Protein AF-K1U5M7-F1 (afdb_monomer)

InterPro domains:
  IPR011435 Na(+), Li(+), K(+)/H(+) antiporter subunit A/B [PF07556] (19-81)

Organism: NCBI:txid408170

Structure (mmCIF, N/CA/C/O backbone):
data_AF-K1U5M7-F1
#
_entry.id   AF-K1U5M7-F1
#
loop_
_atom_site.group_PDB
_atom_site.id
_atom_site.type_symbol
_atom_site.label_atom_id
_atom_site.label_alt_id
_atom_site.label_comp_id
_atom_site.label_asym_id
_atom_site.label_entity_id
_atom_site.label_seq_id
_atom_site.pdbx_PDB_ins_code
_atom_site.Cartn_x
_atom_site.Cartn_y
_atom_site.Cartn_z
_atom_site.occupancy
_atom_site.B_iso_or_equiv
_atom_site.auth_seq_id
_atom_site.auth_comp_id
_atom_site.auth_asym_id
_atom_site.auth_atom_id
_atom_site.pdbx_PDB_model_num
ATOM 1 N N . MET A 1 1 ? 2.356 -12.799 13.789 1.00 59.03 1 MET A N 1
ATOM 2 C CA . MET A 1 1 ? 2.001 -11.488 13.195 1.00 59.03 1 MET A CA 1
ATOM 3 C C . MET A 1 1 ? 0.600 -11.148 13.684 1.00 59.03 1 MET A C 1
ATOM 5 O O . MET A 1 1 ? -0.193 -12.073 13.764 1.00 59.03 1 MET A O 1
ATOM 9 N N . ASN A 1 2 ? 0.302 -9.908 14.085 1.00 81.81 2 ASN A N 1
ATOM 10 C CA . ASN A 1 2 ? -1.043 -9.549 14.564 1.00 81.81 2 ASN A CA 1
ATOM 11 C C . ASN A 1 2 ? -2.071 -9.763 13.432 1.00 81.81 2 ASN A C 1
ATOM 13 O O . ASN A 1 2 ? -1.849 -9.253 12.334 1.00 81.81 2 ASN A O 1
ATOM 17 N N . GLU A 1 3 ? -3.163 -10.498 13.668 1.00 83.88 3 GLU A N 1
ATOM 18 C CA . GLU A 1 3 ? -4.124 -10.878 12.609 1.00 83.88 3 GLU A CA 1
ATOM 19 C C . GLU A 1 3 ? -4.723 -9.648 11.902 1.00 83.88 3 GLU A C 1
ATOM 21 O O . GLU A 1 3 ? -4.748 -9.592 10.675 1.00 83.88 3 GLU A O 1
ATOM 26 N N . LYS A 1 4 ? -5.051 -8.592 12.662 1.00 82.81 4 LYS A N 1
ATOM 27 C CA . LYS A 1 4 ? -5.523 -7.308 12.109 1.00 82.81 4 LYS A CA 1
ATOM 28 C C . LYS A 1 4 ? -4.510 -6.639 11.180 1.00 82.81 4 LYS A C 1
ATOM 30 O O . LYS A 1 4 ? -4.873 -6.072 10.158 1.00 82.81 4 LYS A O 1
ATOM 35 N N . LEU A 1 5 ? -3.221 -6.704 11.516 1.00 82.94 5 LEU A N 1
ATOM 36 C CA . LEU A 1 5 ? -2.176 -6.116 10.674 1.00 82.94 5 LEU A CA 1
ATOM 37 C C . LEU A 1 5 ? -2.059 -6.881 9.349 1.00 82.94 5 LEU A C 1
ATOM 39 O O . LEU A 1 5 ? -1.912 -6.271 8.295 1.00 82.94 5 LEU A O 1
ATOM 43 N N . LYS A 1 6 ? -2.157 -8.213 9.391 1.00 85.88 6 LYS A N 1
ATOM 44 C CA . LYS A 1 6 ? -2.134 -9.058 8.191 1.00 85.88 6 LYS A CA 1
ATOM 45 C C . LYS A 1 6 ? -3.316 -8.758 7.266 1.00 85.88 6 LYS A C 1
ATOM 47 O O . LYS A 1 6 ? -3.135 -8.697 6.052 1.00 85.88 6 LYS A O 1
ATOM 52 N N . GLU A 1 7 ? -4.496 -8.546 7.838 1.00 90.50 7 GLU A N 1
ATOM 53 C CA . GLU A 1 7 ? -5.698 -8.149 7.106 1.00 90.50 7 GLU A CA 1
ATOM 54 C C . GLU A 1 7 ? -5.525 -6.790 6.413 1.00 90.50 7 GLU A C 1
ATOM 56 O O . GLU A 1 7 ? -5.723 -6.705 5.202 1.00 90.50 7 GLU A O 1
ATOM 61 N N . LYS A 1 8 ? -5.032 -5.761 7.118 1.00 90.06 8 LYS A N 1
ATOM 62 C CA . LYS A 1 8 ? -4.814 -4.425 6.524 1.00 90.06 8 LYS A CA 1
ATOM 63 C C . LYS A 1 8 ? -3.734 -4.382 5.464 1.00 90.06 8 LYS A C 1
ATOM 65 O O . LYS A 1 8 ? -3.885 -3.713 4.443 1.00 90.06 8 LYS A O 1
ATOM 70 N N . VAL A 1 9 ? -2.670 -5.157 5.641 1.00 89.12 9 VAL A N 1
ATOM 71 C CA . VAL A 1 9 ? -1.666 -5.323 4.585 1.00 89.12 9 VAL A CA 1
ATOM 72 C C . VAL A 1 9 ? -2.276 -6.013 3.360 1.00 89.12 9 VAL A C 1
ATOM 74 O O . VAL A 1 9 ? -1.983 -5.613 2.235 1.00 89.12 9 VAL A O 1
ATOM 77 N N . LYS A 1 10 ? -3.162 -7.002 3.538 1.00 92.56 10 LYS A N 1
ATOM 78 C CA . LYS A 1 10 ? -3.862 -7.663 2.424 1.00 92.56 10 LYS A CA 1
ATOM 79 C C . LYS A 1 10 ? -4.827 -6.718 1.700 1.00 92.56 10 LYS A C 1
ATOM 81 O O . LYS A 1 10 ? -4.841 -6.712 0.471 1.00 92.56 10 LYS A O 1
ATOM 86 N N . GLU A 1 11 ? -5.602 -5.919 2.429 1.00 92.69 11 GLU A N 1
ATOM 87 C CA . GLU A 1 11 ? -6.468 -4.879 1.848 1.00 92.69 11 GLU A CA 1
ATOM 88 C C . GLU A 1 11 ? -5.653 -3.857 1.048 1.00 92.69 11 GLU A C 1
ATOM 90 O O . GLU A 1 11 ? -5.996 -3.524 -0.091 1.00 92.69 11 GLU A O 1
ATOM 95 N N . SER A 1 12 ? -4.527 -3.417 1.614 1.00 92.81 12 SER A N 1
ATOM 96 C CA . SER A 1 12 ? -3.600 -2.501 0.950 1.00 92.81 12 SER A CA 1
ATOM 97 C C . SER A 1 12 ? -3.025 -3.115 -0.328 1.00 92.81 12 SER A C 1
ATOM 99 O O . SER A 1 12 ? -3.090 -2.499 -1.388 1.00 92.81 12 SER A O 1
ATOM 101 N N . LEU A 1 13 ? -2.553 -4.364 -0.278 1.00 93.50 13 LEU A N 1
ATOM 102 C CA . LEU A 1 13 ? -2.071 -5.094 -1.456 1.00 93.50 13 LEU A CA 1
ATOM 103 C C . LEU A 1 13 ? -3.142 -5.209 -2.545 1.00 93.50 13 LEU A C 1
ATOM 105 O O . LEU A 1 13 ? -2.863 -4.916 -3.706 1.00 93.50 13 LEU A O 1
ATOM 109 N N . SER A 1 14 ? -4.366 -5.597 -2.176 1.00 94.44 14 SER A N 1
ATOM 110 C CA . SER A 1 14 ? -5.474 -5.749 -3.126 1.00 94.44 14 SER A CA 1
ATOM 111 C C . SER A 1 14 ? -5.873 -4.429 -3.790 1.00 94.44 14 SER A C 1
ATOM 113 O O . SER A 1 14 ? -6.416 -4.453 -4.891 1.00 94.44 14 SER A O 1
ATOM 115 N N . SER A 1 15 ? -5.616 -3.295 -3.135 1.00 92.56 15 SER A N 1
ATOM 116 C CA . SER A 1 15 ? -5.923 -1.959 -3.657 1.00 92.56 15 SER A CA 1
ATOM 117 C C . SER A 1 15 ? -4.816 -1.426 -4.567 1.00 92.56 15 SER A C 1
ATOM 119 O O . SER A 1 15 ? -5.090 -0.816 -5.597 1.00 92.56 15 SER A O 1
ATOM 121 N N . VAL A 1 16 ? -3.555 -1.665 -4.201 1.00 95.44 16 VAL A N 1
ATOM 122 C CA . VAL A 1 16 ? -2.393 -1.100 -4.903 1.00 95.44 16 VAL A CA 1
ATOM 123 C C . VAL A 1 16 ? -2.011 -1.925 -6.128 1.00 95.44 16 VAL A C 1
ATOM 125 O O . VAL A 1 16 ? -1.681 -1.355 -7.166 1.00 95.44 16 VAL A O 1
ATOM 128 N N . LEU A 1 17 ? -2.105 -3.256 -6.050 1.00 95.19 17 LEU A N 1
ATOM 129 C CA . LEU A 1 17 ? -1.673 -4.152 -7.125 1.00 95.19 17 LEU A CA 1
ATOM 130 C C . LEU A 1 17 ? -2.372 -3.883 -8.478 1.00 95.19 17 LEU A C 1
ATOM 132 O O . LEU A 1 17 ? -1.664 -3.824 -9.485 1.00 95.19 17 LEU A O 1
ATOM 136 N N . PRO A 1 18 ? -3.702 -3.653 -8.551 1.00 96.38 18 PRO A N 1
ATOM 137 C CA . PRO A 1 18 ? -4.365 -3.302 -9.809 1.00 96.38 18 PRO A CA 1
ATOM 138 C C . PRO A 1 18 ? -3.831 -2.001 -10.418 1.00 96.38 18 PRO A C 1
ATOM 140 O O . PRO A 1 18 ? -3.612 -1.927 -11.625 1.00 96.38 18 PRO A O 1
ATOM 143 N N . ILE A 1 19 ? -3.571 -0.989 -9.585 1.00 96.00 19 ILE A N 1
ATOM 144 C CA . ILE A 1 19 ? -3.046 0.310 -10.026 1.00 96.00 19 ILE A CA 1
ATOM 145 C C . ILE A 1 19 ? -1.623 0.138 -10.563 1.00 96.00 19 ILE A C 1
ATOM 147 O O . ILE A 1 19 ? -1.308 0.627 -11.646 1.00 96.00 19 ILE A O 1
ATOM 151 N N . THR A 1 20 ? -0.778 -0.610 -9.850 1.00 96.38 20 THR A N 1
ATOM 152 C CA . THR A 1 20 ? 0.577 -0.947 -10.301 1.00 96.38 20 THR A CA 1
ATOM 153 C C . THR A 1 20 ? 0.556 -1.667 -11.647 1.00 96.38 20 THR A C 1
ATOM 155 O O . THR A 1 20 ? 1.314 -1.289 -12.535 1.00 96.38 20 THR A O 1
ATOM 158 N N . LEU A 1 21 ? -0.332 -2.648 -11.838 1.00 96.75 21 LEU A N 1
ATOM 159 C CA . LEU A 1 21 ? -0.466 -3.356 -13.115 1.00 96.75 21 LEU A CA 1
ATOM 160 C C . LEU A 1 21 ? -0.858 -2.418 -14.260 1.00 96.75 21 LEU 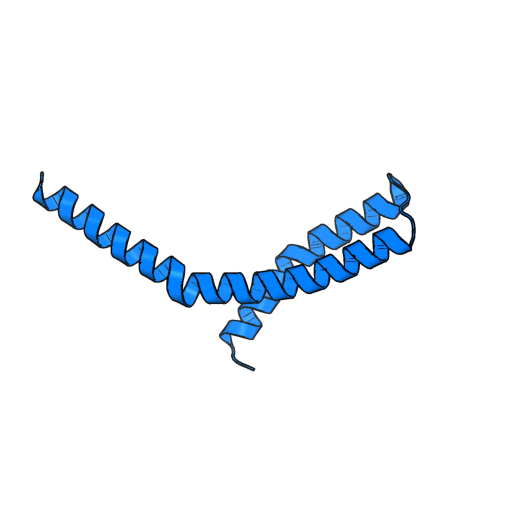A C 1
ATOM 162 O O . LEU A 1 21 ? -0.257 -2.491 -15.330 1.00 96.75 21 LEU A O 1
ATOM 166 N N . ILE A 1 22 ? -1.813 -1.512 -14.034 1.00 96.25 22 ILE A N 1
ATOM 167 C CA . ILE A 1 22 ? -2.205 -0.514 -15.038 1.00 96.25 22 ILE A CA 1
ATOM 168 C C . ILE A 1 22 ? -1.002 0.355 -15.414 1.00 96.2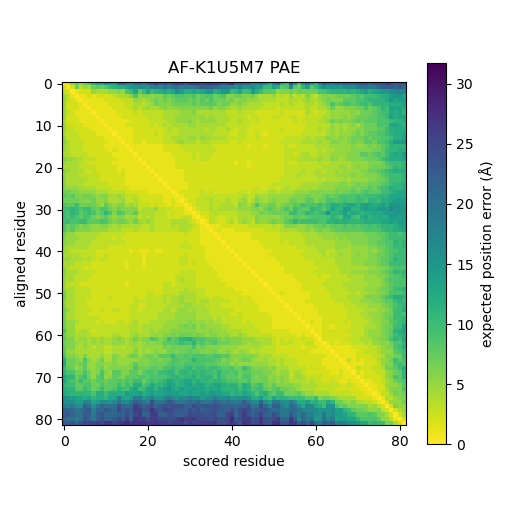5 22 ILE A C 1
ATOM 170 O O . ILE A 1 22 ? -0.712 0.510 -16.598 1.00 96.25 22 ILE A O 1
ATOM 174 N N . VAL A 1 23 ? -0.267 0.878 -14.429 1.00 95.81 23 VAL A N 1
ATOM 175 C CA . VAL A 1 23 ? 0.912 1.719 -14.689 1.00 95.81 23 VAL A CA 1
ATOM 176 C C . VAL A 1 23 ? 1.975 0.960 -15.481 1.00 95.81 23 VAL A C 1
ATOM 178 O O . VAL A 1 23 ? 2.518 1.524 -16.424 1.00 95.81 23 VAL A O 1
ATOM 181 N N . LEU A 1 24 ? 2.232 -0.313 -15.164 1.00 94.75 24 LEU A N 1
ATOM 182 C CA . LEU A 1 24 ? 3.200 -1.138 -15.896 1.00 94.75 24 LEU A CA 1
ATOM 183 C C . LEU A 1 24 ? 2.797 -1.374 -17.356 1.00 94.75 24 LEU A C 1
ATOM 185 O O . LEU A 1 24 ? 3.648 -1.345 -18.241 1.00 94.75 24 LEU A O 1
ATOM 189 N N . VAL A 1 25 ? 1.507 -1.587 -17.626 1.00 96.06 25 VAL A N 1
ATOM 190 C CA . VAL A 1 25 ? 1.016 -1.714 -19.007 1.00 96.06 25 VAL A CA 1
ATOM 191 C C . VAL A 1 25 ? 1.223 -0.394 -19.747 1.00 96.06 25 VAL A C 1
ATOM 193 O O . VAL A 1 25 ? 1.864 -0.369 -20.798 1.00 96.06 25 VAL A O 1
ATOM 196 N N . LEU A 1 26 ? 0.764 0.717 -19.165 1.00 95.81 26 LEU A N 1
ATOM 197 C CA . LEU A 1 26 ? 0.889 2.045 -19.769 1.00 95.81 26 LEU A CA 1
ATOM 198 C C . LEU A 1 26 ? 2.351 2.449 -19.996 1.00 95.81 26 LEU A C 1
ATOM 200 O O . LEU A 1 26 ? 2.651 3.086 -21.009 1.00 95.81 26 LEU A O 1
ATOM 204 N N . SER A 1 27 ? 3.254 2.055 -19.094 1.00 93.38 27 SER A N 1
ATOM 205 C CA . SER A 1 27 ? 4.673 2.402 -19.164 1.00 93.38 27 SER A CA 1
ATOM 206 C C . SER A 1 27 ? 5.435 1.675 -20.265 1.00 93.38 27 SER A C 1
ATOM 208 O O . SER A 1 27 ? 6.565 2.046 -20.563 1.00 93.38 27 SER A O 1
ATOM 210 N N . VAL A 1 28 ? 4.861 0.607 -20.822 1.00 91.12 28 VAL A N 1
ATOM 211 C CA . VAL A 1 28 ? 5.437 -0.137 -21.950 1.00 91.12 28 VAL A CA 1
ATOM 212 C C . VAL A 1 28 ? 4.721 0.219 -23.251 1.00 91.12 28 VAL A C 1
ATOM 214 O O . VAL A 1 28 ? 5.362 0.273 -24.297 1.00 91.12 28 VAL A O 1
ATOM 217 N N . THR A 1 29 ? 3.409 0.481 -23.212 1.00 94.25 29 THR A N 1
ATOM 218 C CA . THR A 1 29 ? 2.612 0.670 -24.434 1.00 94.25 29 THR A CA 1
ATOM 219 C C . THR A 1 29 ? 2.462 2.123 -24.874 1.00 94.25 29 THR A C 1
ATOM 221 O O . THR A 1 29 ? 2.488 2.391 -26.070 1.00 94.25 29 THR A O 1
ATOM 224 N N . LEU A 1 30 ? 2.242 3.056 -23.941 1.00 94.38 30 LEU A N 1
ATOM 225 C CA . LEU A 1 30 ? 1.843 4.438 -24.254 1.00 94.38 30 LEU A CA 1
ATOM 226 C C . LEU A 1 30 ? 2.927 5.454 -23.904 1.00 94.38 30 LEU A C 1
ATOM 228 O O . LEU A 1 30 ? 3.182 6.367 -24.684 1.00 94.38 30 LEU A O 1
ATOM 232 N N . VAL A 1 31 ? 3.562 5.295 -22.743 1.00 93.19 31 VAL A N 1
ATOM 233 C CA . VAL A 1 31 ? 4.604 6.204 -22.253 1.00 93.19 31 VAL A CA 1
ATOM 234 C C . VAL A 1 31 ? 5.817 5.370 -21.845 1.00 93.19 31 VAL A C 1
ATOM 236 O O . VAL A 1 31 ? 5.915 4.997 -20.677 1.00 93.19 31 VAL A O 1
ATOM 239 N N . PRO A 1 32 ? 6.724 5.044 -22.787 1.00 89.19 32 PRO A N 1
ATOM 240 C CA . PRO A 1 32 ? 7.932 4.278 -22.502 1.00 89.19 32 PRO A CA 1
ATOM 241 C C . PRO A 1 32 ? 8.748 4.955 -21.399 1.00 89.19 32 PRO A C 1
ATOM 243 O O . PRO A 1 32 ? 9.319 6.024 -21.609 1.00 89.19 32 PRO A O 1
ATOM 246 N N . MET A 1 33 ? 8.768 4.361 -20.207 1.00 91.94 33 MET A N 1
ATOM 247 C CA . MET A 1 33 ? 9.507 4.911 -19.069 1.00 91.94 33 MET A CA 1
ATOM 248 C C . MET A 1 33 ? 10.931 4.358 -19.009 1.00 91.94 33 MET A C 1
ATOM 250 O O . MET A 1 33 ? 11.170 3.177 -19.261 1.00 91.94 33 MET A O 1
ATOM 254 N N . GLU A 1 34 ? 11.877 5.200 -18.593 1.00 95.06 34 GLU A N 1
ATOM 255 C CA . GLU A 1 34 ? 13.227 4.758 -18.249 1.00 95.06 34 GLU A CA 1
ATOM 256 C C . GLU A 1 34 ? 13.204 3.787 -17.059 1.00 95.06 34 GLU A C 1
ATOM 258 O O . GLU A 1 34 ? 12.410 3.931 -16.123 1.00 95.06 34 GLU A O 1
ATOM 263 N N . ILE A 1 35 ? 14.130 2.823 -17.058 1.00 92.94 35 ILE A N 1
ATOM 264 C CA . ILE A 1 35 ? 14.225 1.783 -16.020 1.00 92.94 35 ILE A CA 1
ATOM 265 C C . ILE A 1 35 ? 14.362 2.400 -14.618 1.00 92.94 35 ILE A C 1
ATOM 267 O O . ILE A 1 35 ? 13.768 1.892 -13.669 1.00 92.94 35 ILE A O 1
ATOM 271 N N . GLY A 1 36 ? 15.092 3.515 -14.484 1.00 95.88 36 GLY A N 1
ATOM 272 C CA . GLY A 1 36 ? 15.247 4.228 -13.211 1.00 95.88 36 GLY A CA 1
ATOM 273 C C . GLY A 1 36 ? 13.916 4.738 -12.650 1.00 95.88 36 GLY A C 1
ATOM 274 O O . GLY A 1 36 ? 13.607 4.513 -11.480 1.00 95.88 36 GLY A O 1
ATOM 275 N N . THR A 1 37 ? 13.084 5.349 -13.496 1.00 95.19 37 THR A N 1
ATOM 276 C CA . THR A 1 37 ? 11.743 5.829 -13.124 1.00 95.19 37 THR A CA 1
ATOM 277 C C . THR A 1 37 ? 10.818 4.676 -12.747 1.00 95.19 37 THR A C 1
ATOM 279 O O . THR A 1 37 ? 10.083 4.754 -11.763 1.00 95.19 37 THR A O 1
ATOM 282 N N . LEU A 1 38 ? 10.888 3.573 -13.490 1.00 94.69 38 LEU A N 1
ATOM 283 C CA . LEU A 1 38 ? 10.077 2.382 -13.249 1.00 94.69 38 LEU A CA 1
ATOM 284 C C . LEU A 1 38 ? 10.467 1.698 -11.920 1.00 94.69 38 LEU A C 1
ATOM 286 O O . LEU A 1 38 ? 9.597 1.306 -11.142 1.00 94.69 38 LEU A O 1
ATOM 290 N N . ALA A 1 39 ? 11.762 1.650 -11.594 1.00 95.88 39 ALA A N 1
ATOM 291 C CA . ALA A 1 39 ? 12.263 1.162 -10.308 1.00 95.88 39 ALA A CA 1
ATOM 292 C C . ALA A 1 39 ? 11.860 2.068 -9.128 1.00 95.88 39 ALA A C 1
ATOM 294 O O . ALA A 1 39 ? 11.458 1.565 -8.073 1.00 95.88 39 ALA A O 1
ATOM 295 N N . LEU A 1 40 ? 11.914 3.393 -9.306 1.00 97.50 40 LEU A N 1
ATOM 296 C CA . LEU A 1 40 ? 11.419 4.361 -8.319 1.00 97.50 40 LEU A CA 1
ATOM 297 C C . LEU A 1 40 ? 9.922 4.169 -8.059 1.00 97.50 40 LEU A C 1
ATOM 299 O O . LEU A 1 40 ? 9.508 4.118 -6.901 1.00 97.50 40 LEU A O 1
ATOM 303 N N . PHE A 1 41 ? 9.125 3.994 -9.115 1.00 96.19 41 PHE A N 1
ATOM 304 C CA . PHE A 1 41 ? 7.696 3.719 -9.000 1.00 96.19 41 PHE A CA 1
ATOM 305 C C . PHE A 1 41 ? 7.420 2.432 -8.215 1.00 96.19 41 PHE A C 1
ATOM 307 O O . PHE A 1 41 ? 6.621 2.450 -7.282 1.00 96.19 41 PHE A O 1
ATOM 314 N N . LEU A 1 42 ? 8.101 1.328 -8.541 1.00 96.50 42 LEU A N 1
ATOM 315 C CA . LEU A 1 42 ? 7.922 0.054 -7.836 1.00 96.50 42 LEU A CA 1
ATOM 316 C C . LEU A 1 42 ? 8.340 0.145 -6.365 1.00 96.50 42 LEU A C 1
ATOM 318 O O . LEU A 1 42 ? 7.638 -0.361 -5.490 1.00 96.50 42 LEU A O 1
ATOM 322 N N . THR A 1 43 ? 9.439 0.841 -6.077 1.00 97.44 43 THR A N 1
ATOM 323 C CA . THR A 1 43 ? 9.870 1.110 -4.697 1.00 97.44 43 THR A CA 1
ATOM 324 C C . THR A 1 43 ? 8.812 1.926 -3.953 1.00 97.44 43 THR A C 1
ATOM 326 O O . THR A 1 43 ? 8.423 1.579 -2.837 1.00 97.44 43 THR A O 1
ATOM 329 N N . GLY A 1 44 ? 8.284 2.968 -4.598 1.00 97.50 44 GLY A N 1
ATOM 330 C CA . GLY A 1 44 ? 7.181 3.773 -4.084 1.00 97.50 44 GLY A CA 1
ATOM 331 C C . GLY A 1 44 ? 5.918 2.948 -3.835 1.00 97.50 44 GLY A C 1
ATOM 332 O O . GLY A 1 44 ? 5.298 3.106 -2.790 1.00 97.50 44 GLY A O 1
ATOM 333 N N . ALA A 1 45 ? 5.572 2.019 -4.728 1.00 96.75 45 ALA A N 1
ATOM 334 C CA . ALA A 1 45 ? 4.425 1.129 -4.567 1.00 96.75 45 ALA A CA 1
ATOM 335 C C . ALA A 1 45 ? 4.572 0.224 -3.332 1.00 96.75 45 ALA A C 1
ATOM 337 O O . ALA A 1 45 ? 3.620 0.072 -2.567 1.00 96.75 45 ALA A O 1
ATOM 338 N N . VAL A 1 46 ? 5.770 -0.320 -3.085 1.00 96.38 46 VAL A N 1
ATOM 339 C CA . VAL A 1 46 ? 6.057 -1.107 -1.872 1.00 96.38 46 VAL A CA 1
ATOM 340 C C . VAL A 1 46 ? 5.919 -0.248 -0.615 1.00 96.38 46 VAL A C 1
ATOM 342 O O . VAL A 1 46 ? 5.229 -0.647 0.326 1.00 96.38 46 VAL A O 1
ATOM 345 N N . LEU A 1 47 ? 6.523 0.944 -0.600 1.00 97.00 47 LEU A N 1
ATOM 346 C CA . LEU A 1 47 ? 6.399 1.878 0.525 1.00 97.00 47 LEU A CA 1
ATOM 347 C C . LEU A 1 47 ? 4.943 2.289 0.767 1.00 97.00 47 LEU A C 1
ATOM 349 O O . LEU A 1 47 ? 4.514 2.387 1.915 1.00 97.00 47 LEU A O 1
ATOM 353 N N . LEU A 1 48 ? 4.171 2.478 -0.301 1.00 96.25 48 LEU A N 1
ATOM 354 C CA . LEU A 1 48 ? 2.764 2.844 -0.242 1.00 96.25 48 LEU A CA 1
ATOM 355 C C . LEU A 1 48 ? 1.910 1.712 0.337 1.00 96.25 48 LEU A C 1
ATOM 357 O O . LEU A 1 48 ? 1.067 1.994 1.180 1.00 96.25 48 LEU A O 1
ATOM 361 N N . ILE A 1 49 ? 2.152 0.446 -0.019 1.00 95.00 49 ILE A N 1
ATOM 362 C CA . ILE A 1 49 ? 1.463 -0.706 0.596 1.00 95.00 49 ILE A CA 1
ATOM 363 C C . ILE A 1 49 ? 1.712 -0.743 2.108 1.00 95.00 49 ILE A C 1
ATOM 365 O O . ILE A 1 49 ? 0.777 -0.923 2.890 1.00 95.00 49 ILE A O 1
ATOM 369 N N . VAL A 1 50 ? 2.966 -0.555 2.525 1.00 93.94 50 VAL A N 1
ATOM 370 C CA . VAL A 1 50 ? 3.338 -0.544 3.948 1.00 93.94 50 VAL A CA 1
ATOM 371 C C . VA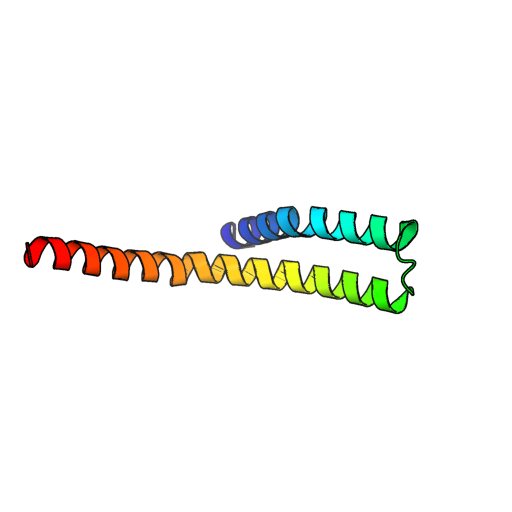L A 1 50 ? 2.690 0.644 4.666 1.00 93.94 50 VAL A C 1
ATOM 373 O O . VAL A 1 50 ? 2.070 0.470 5.717 1.00 93.94 50 VAL A O 1
ATOM 376 N N . GLY A 1 51 ? 2.786 1.841 4.083 1.00 95.12 51 GLY A N 1
ATOM 377 C CA . GLY A 1 51 ? 2.205 3.066 4.627 1.00 95.12 51 GLY A CA 1
ATOM 378 C C . GLY A 1 51 ? 0.682 2.995 4.733 1.00 95.12 51 GLY A C 1
ATOM 379 O O . GLY A 1 51 ? 0.132 3.326 5.781 1.00 95.12 51 GLY A O 1
ATOM 380 N N . MET A 1 52 ? 0.003 2.496 3.698 1.00 94.62 52 MET A N 1
ATOM 381 C CA . MET A 1 52 ? -1.444 2.278 3.707 1.00 94.62 52 MET A CA 1
ATOM 382 C C . MET A 1 52 ? -1.864 1.257 4.762 1.00 94.62 52 MET A C 1
ATOM 384 O O . MET A 1 52 ? -2.828 1.514 5.478 1.00 94.62 52 MET A O 1
ATOM 388 N N . GLY A 1 53 ? -1.133 0.150 4.917 1.00 92.38 53 GLY A N 1
ATOM 389 C CA . GLY A 1 53 ? -1.460 -0.864 5.921 1.00 92.38 53 GLY A CA 1
ATOM 390 C C . GLY A 1 53 ? -1.406 -0.302 7.343 1.00 92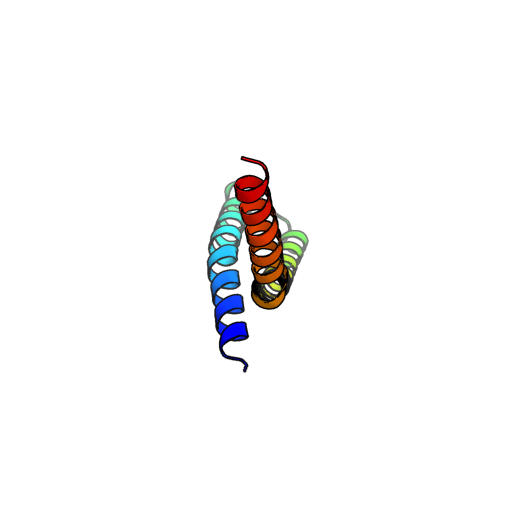.38 53 GLY A C 1
ATOM 391 O O . GLY A 1 53 ? -2.328 -0.518 8.134 1.00 92.38 53 GLY A O 1
ATOM 392 N N . PHE A 1 54 ? -0.368 0.478 7.662 1.00 93.25 54 PHE A N 1
ATOM 393 C CA . PHE A 1 54 ? -0.276 1.163 8.955 1.00 93.25 54 PHE A CA 1
ATOM 394 C C . PHE A 1 54 ? -1.311 2.277 9.113 1.00 93.25 54 PHE A C 1
ATOM 396 O O . PHE A 1 54 ? -1.896 2.410 10.189 1.00 93.25 54 PHE A O 1
ATOM 403 N N . PHE A 1 55 ? -1.568 3.048 8.057 1.00 93.62 55 PHE A N 1
ATOM 404 C CA . PHE A 1 55 ? -2.574 4.104 8.066 1.00 93.62 55 PHE A CA 1
ATOM 405 C C . PHE A 1 55 ? -3.977 3.547 8.326 1.00 93.62 55 PHE A C 1
ATOM 407 O O . PHE A 1 55 ? -4.664 4.037 9.217 1.00 93.62 55 PHE A O 1
ATOM 414 N N . GLN A 1 56 ? -4.383 2.491 7.617 1.00 92.00 56 GLN A N 1
ATOM 415 C CA . GLN A 1 56 ? -5.681 1.834 7.800 1.00 92.00 56 GLN A CA 1
ATOM 416 C C . GLN A 1 56 ? -5.823 1.247 9.203 1.00 92.00 56 GLN A C 1
ATOM 418 O O . GLN A 1 56 ? -6.851 1.439 9.851 1.00 92.00 56 GLN A O 1
ATOM 423 N N . LEU A 1 57 ? -4.776 0.584 9.703 1.00 92.50 57 LEU A N 1
ATOM 424 C CA . LEU A 1 57 ? -4.774 0.052 11.062 1.00 92.50 57 LEU A CA 1
ATOM 425 C C . LEU A 1 57 ? -4.929 1.176 12.101 1.00 92.50 57 LEU A C 1
ATOM 427 O O . LEU A 1 57 ? -5.732 1.058 13.025 1.00 92.50 57 LEU A O 1
ATOM 431 N N . GLY A 1 58 ? -4.192 2.279 11.946 1.00 92.44 58 GLY A N 1
ATOM 432 C CA . GLY A 1 58 ? -4.311 3.452 12.814 1.00 92.44 58 GLY A CA 1
ATOM 433 C C . GLY A 1 58 ? -5.680 4.132 12.718 1.00 92.44 58 GLY A C 1
ATOM 434 O O . GLY A 1 58 ? -6.237 4.547 13.736 1.00 92.44 58 GLY A O 1
ATOM 435 N N . ALA A 1 59 ? -6.253 4.204 11.517 1.00 92.69 59 ALA A N 1
ATOM 436 C CA . ALA A 1 59 ? -7.574 4.770 11.290 1.00 92.69 59 ALA A CA 1
ATOM 437 C C . ALA A 1 59 ? -8.657 3.956 12.010 1.00 92.69 59 ALA A C 1
ATOM 439 O O . ALA A 1 59 ? -9.441 4.528 12.763 1.00 92.69 59 ALA A O 1
ATOM 440 N N . GLU A 1 60 ? -8.653 2.629 11.877 1.00 91.88 60 GLU A N 1
ATOM 441 C CA . GLU A 1 60 ? -9.642 1.772 12.540 1.00 91.88 60 GLU A CA 1
ATOM 442 C C . GLU A 1 60 ? -9.507 1.725 14.058 1.00 91.88 60 GLU A C 1
ATOM 444 O O . GLU A 1 60 ? -10.514 1.632 14.759 1.00 91.88 60 GLU A O 1
ATOM 449 N N . MET A 1 61 ? -8.283 1.774 14.586 1.00 90.44 61 MET A N 1
ATOM 450 C CA . MET A 1 61 ? -8.079 1.73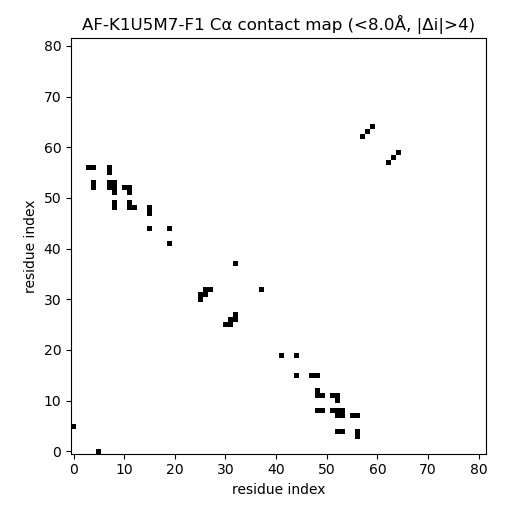1 16.036 1.00 90.44 61 MET A CA 1
ATOM 451 C C . MET A 1 61 ? -8.381 3.067 16.719 1.00 90.44 61 MET A C 1
ATOM 453 O O . MET A 1 61 ? -8.728 3.064 17.898 1.00 90.44 61 MET A O 1
ATOM 457 N N . SER A 1 62 ? -8.260 4.189 16.001 1.00 92.06 62 SER A N 1
ATOM 458 C CA . SER A 1 62 ? -8.307 5.522 16.613 1.00 92.06 62 SER A CA 1
ATOM 459 C C . SER A 1 62 ? -9.282 6.471 15.923 1.00 92.06 62 SER A C 1
ATOM 461 O O . SER A 1 62 ? -10.212 6.962 16.562 1.00 92.06 62 SER A O 1
ATOM 463 N N . MET A 1 63 ? -9.095 6.741 14.629 1.00 93.38 63 MET A N 1
ATOM 464 C CA . MET A 1 63 ? -9.866 7.773 13.922 1.00 93.38 63 MET A CA 1
ATOM 465 C C . MET A 1 63 ? -11.348 7.405 13.793 1.00 93.38 63 MET A C 1
ATOM 467 O O . MET A 1 63 ? -12.204 8.252 14.045 1.00 93.38 63 MET A O 1
ATOM 471 N N . THR A 1 64 ? -11.661 6.150 13.463 1.00 93.50 64 THR A N 1
ATOM 472 C CA . THR A 1 64 ? -13.042 5.666 13.325 1.00 93.50 64 THR A CA 1
ATOM 473 C C . THR A 1 64 ? -13.794 5.703 14.664 1.00 93.50 64 THR A C 1
ATOM 475 O O . THR A 1 64 ? -14.839 6.356 14.721 1.00 93.50 64 THR A O 1
ATOM 478 N N . PRO A 1 65 ? -13.270 5.142 15.778 1.00 93.38 65 PRO A N 1
ATOM 479 C CA . PRO A 1 65 ? -13.909 5.271 17.091 1.00 93.38 65 PRO A CA 1
ATOM 480 C C . PRO A 1 65 ? -14.080 6.722 17.552 1.00 93.38 65 PRO A C 1
ATOM 482 O O . PRO A 1 65 ? -15.108 7.071 18.135 1.00 93.38 65 PRO A O 1
ATOM 485 N N . LE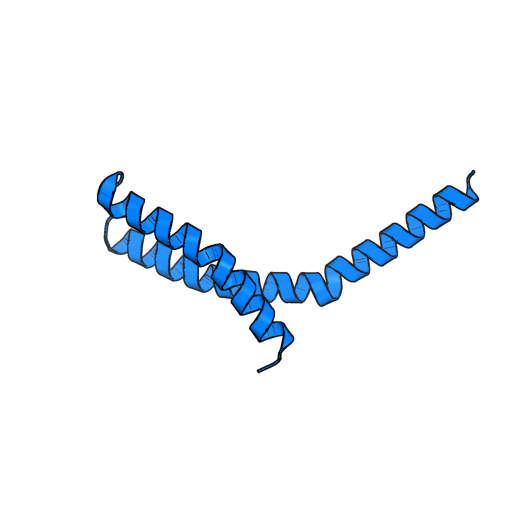U A 1 66 ? -13.091 7.581 17.279 1.00 93.31 66 LEU A N 1
ATOM 486 C CA . LEU A 1 66 ? -13.168 9.002 17.607 1.00 93.31 66 LEU A CA 1
ATOM 487 C C . LEU A 1 66 ? -14.308 9.684 16.838 1.00 93.31 66 LEU A C 1
ATOM 489 O O . LEU A 1 66 ? -15.120 10.387 17.442 1.00 93.31 66 LEU A O 1
ATOM 493 N N . GLY A 1 67 ? -14.398 9.439 15.529 1.00 92.31 67 GLY A N 1
ATOM 494 C CA . GLY A 1 67 ? -15.459 9.965 14.672 1.00 92.31 67 GLY A CA 1
ATOM 495 C C . GLY A 1 67 ? -16.848 9.512 15.121 1.00 92.31 67 GLY A C 1
ATOM 496 O O . GLY A 1 67 ? -17.755 10.336 15.247 1.00 92.31 67 GLY A O 1
ATOM 497 N N . GLU A 1 68 ? -17.010 8.232 15.458 1.00 93.56 68 GLU A N 1
ATOM 498 C CA . GLU A 1 68 ? -18.268 7.714 16.000 1.00 93.56 68 GLU A CA 1
ATOM 499 C C . GLU A 1 68 ? -18.635 8.341 17.351 1.00 93.56 68 GLU A C 1
ATOM 501 O O . GLU A 1 68 ? -19.802 8.658 17.586 1.00 93.56 68 GLU A O 1
ATOM 506 N N . GLY A 1 69 ? -17.665 8.521 18.252 1.00 92.56 69 GLY A N 1
ATOM 507 C CA . GLY A 1 69 ?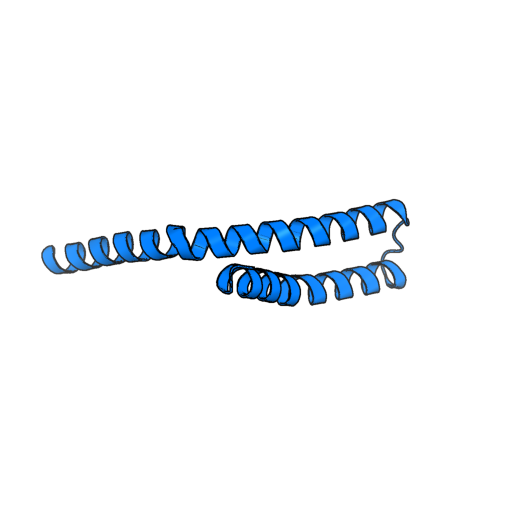 -17.890 9.134 19.564 1.00 92.56 69 GLY A CA 1
ATOM 508 C C . GLY A 1 69 ? -18.328 10.598 19.459 1.00 92.56 69 GLY A C 1
ATOM 509 O O . GLY A 1 69 ? -19.300 11.016 20.103 1.00 92.56 69 GLY A O 1
ATOM 510 N N . VAL A 1 70 ? -17.657 11.365 18.598 1.00 93.12 70 VAL A N 1
ATOM 511 C CA . VAL A 1 70 ? -18.013 12.759 18.299 1.00 93.12 70 VAL A CA 1
ATOM 512 C C . VAL A 1 70 ? -19.391 12.827 17.637 1.00 93.12 70 VAL A C 1
ATOM 514 O O . VAL A 1 70 ? -20.256 13.570 18.107 1.00 93.12 70 VAL A O 1
ATOM 517 N N . GLY A 1 71 ? -19.641 11.995 16.623 1.00 91.25 71 GLY A N 1
ATOM 518 C CA . GLY A 1 71 ? -20.924 11.928 15.919 1.00 91.25 71 GLY A CA 1
ATOM 519 C C . GLY A 1 71 ? -22.098 11.582 16.839 1.00 91.25 71 GLY A C 1
ATOM 520 O O . GLY A 1 71 ? -23.124 12.260 16.812 1.00 91.25 71 GLY A O 1
ATOM 521 N N . LYS A 1 72 ? -21.934 10.597 17.734 1.00 90.69 72 LYS A N 1
ATOM 522 C CA . LYS A 1 72 ? -22.945 10.241 18.749 1.00 90.69 72 LYS A CA 1
ATOM 523 C C . LYS A 1 72 ? -23.249 11.410 19.684 1.00 90.69 72 LYS A C 1
ATOM 525 O O . LYS A 1 72 ? -24.407 11.626 20.033 1.00 90.69 72 LYS A O 1
ATOM 530 N N . THR A 1 73 ? -22.233 12.172 20.083 1.00 88.69 73 THR A N 1
ATOM 531 C CA . THR A 1 73 ? -22.405 13.331 20.973 1.00 88.69 73 THR A CA 1
ATOM 532 C C . THR A 1 73 ? -23.151 14.471 20.279 1.00 88.69 73 THR A C 1
ATOM 534 O O . THR A 1 73 ? -24.058 15.053 20.874 1.00 88.69 73 THR A O 1
ATOM 537 N N . LEU A 1 74 ? -22.819 14.756 19.018 1.00 88.75 74 LEU A N 1
ATOM 538 C CA . LEU A 1 74 ? -23.526 15.735 18.185 1.00 88.75 74 LEU A CA 1
ATOM 539 C C . LEU A 1 74 ? -24.998 15.351 17.987 1.00 88.75 74 LEU A C 1
ATOM 541 O O . LEU A 1 74 ? -25.876 16.140 18.331 1.00 88.75 74 LEU A O 1
ATOM 545 N N . ALA A 1 75 ? -25.271 14.116 17.556 1.00 87.81 75 ALA A N 1
ATOM 546 C CA . ALA A 1 75 ? -26.635 13.622 17.348 1.00 87.81 75 ALA A CA 1
ATOM 547 C C . ALA A 1 75 ? -27.474 13.634 18.641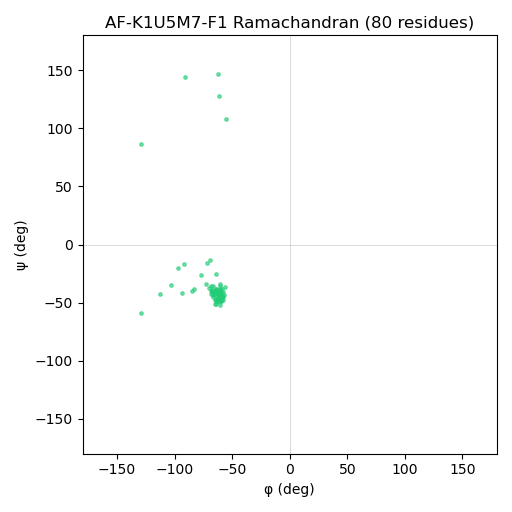 1.00 87.81 75 ALA A C 1
ATOM 549 O O . ALA A 1 75 ? -28.682 13.874 18.621 1.00 87.81 75 ALA A O 1
ATOM 550 N N . LYS A 1 76 ? -26.843 13.388 19.797 1.00 83.62 76 LYS A N 1
ATOM 551 C CA . LYS A 1 76 ? -27.520 13.446 21.099 1.00 83.62 76 LYS A CA 1
ATOM 552 C C . LYS A 1 76 ? -27.822 14.882 21.534 1.00 83.62 76 LYS A C 1
ATOM 554 O O . LYS A 1 76 ? -28.849 15.094 22.165 1.00 83.62 76 LYS A O 1
ATOM 559 N N . ARG A 1 77 ? -26.967 15.858 21.201 1.00 74.56 77 ARG A N 1
ATOM 560 C CA . ARG A 1 77 ? -27.230 17.286 21.462 1.00 74.56 77 ARG A CA 1
ATOM 561 C C . ARG A 1 77 ? -28.340 17.843 20.576 1.00 74.56 77 ARG A C 1
ATOM 563 O O . ARG A 1 77 ? -29.151 18.614 21.072 1.00 74.56 77 ARG A O 1
ATOM 570 N N . GLU A 1 78 ? -28.410 17.423 19.316 1.00 74.69 78 GLU A N 1
ATOM 571 C CA . GLU A 1 78 ? -29.487 17.817 18.398 1.00 74.69 78 GLU A CA 1
ATOM 572 C C . GLU A 1 78 ? -30.869 17.404 18.932 1.00 74.69 78 GLU A C 1
ATOM 574 O O . GLU A 1 78 ? -31.778 18.223 18.984 1.00 74.69 78 GLU A O 1
ATOM 579 N N . LYS A 1 79 ? -30.998 16.178 19.460 1.00 61.56 79 LYS A N 1
ATOM 580 C CA . LYS A 1 79 ? -32.238 15.692 20.098 1.00 61.56 79 LYS A CA 1
ATOM 581 C C . LYS A 1 79 ? -32.600 16.358 21.433 1.00 61.56 79 LYS A C 1
ATOM 583 O O . LYS A 1 79 ? -33.685 16.103 21.933 1.00 61.56 79 LYS A O 1
ATOM 588 N N . VAL A 1 80 ? -31.685 17.103 22.054 1.00 60.41 80 VAL A N 1
ATOM 589 C CA . VAL A 1 80 ? -31.931 17.824 23.322 1.00 60.41 80 VAL A CA 1
ATOM 590 C C . VAL A 1 80 ? -32.290 19.294 23.065 1.00 60.41 80 VAL A C 1
ATOM 592 O O . VAL A 1 80 ? -32.859 19.942 23.937 1.00 60.41 80 VAL A O 1
ATOM 595 N N . LEU A 1 81 ? -31.945 19.824 21.888 1.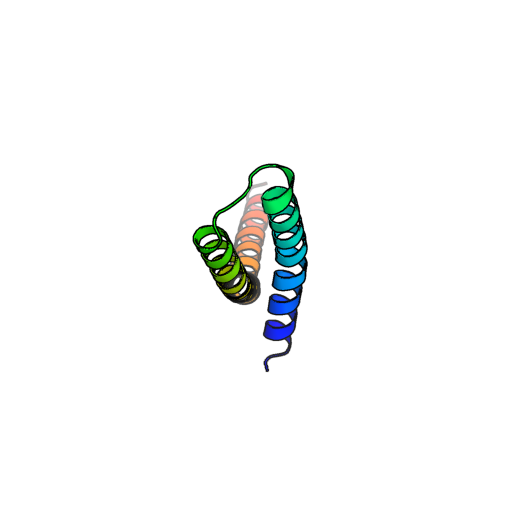00 58.28 81 LEU A N 1
ATOM 596 C CA . LEU A 1 81 ? -32.264 21.190 21.459 1.00 58.28 81 LEU A CA 1
ATOM 597 C C . LEU A 1 81 ? -33.585 21.293 20.672 1.00 58.28 81 LEU A C 1
ATOM 599 O O . LEU A 1 81 ? -34.098 22.402 20.536 1.00 58.28 81 LEU A O 1
ATOM 603 N N . LEU A 1 82 ? -34.110 20.169 20.167 1.00 48.12 82 LEU A N 1
ATOM 604 C CA . LEU A 1 82 ? -35.458 20.016 19.597 1.00 48.12 82 LEU A CA 1
ATOM 605 C C . LEU A 1 82 ? -36.447 19.544 20.666 1.00 48.12 82 LEU A C 1
ATOM 607 O O . LEU A 1 82 ? -37.593 20.043 20.646 1.00 48.12 82 LEU A O 1
#

Foldseek 3Di:
DPPLLVVLLVVLCVVLVVVLVVVVVCCVPPNVDDPVVNVVVVVVSVVSSVVRSVVVVCCVVPVVVVVVVVVVVVVVVVVVVD

Solvent-accessible surface area (backbone atoms only — not comparable to full-atom values): 4501 Å² total; per-residue (Å²): 128,62,67,69,59,56,50,31,37,48,54,26,44,69,61,46,50,62,55,52,53,52,51,57,50,42,32,66,75,78,49,76,61,56,69,68,60,52,51,50,49,54,53,48,51,53,53,46,31,54,49,44,16,53,49,52,49,49,34,64,75,44,52,49,56,49,50,51,55,53,49,53,52,51,58,54,49,53,69,70,76,108

Secondary structure (DSSP, 8-state):
--HHHHHHHHHHHHHHHHHHHHHHHHHHHTS---HHHHHHHHHHHHHHHHHHHHHHHHIIIIIHHHHHHHHHHHHHHHHHH-

Radius of gyration: 19.77 Å; Cα contacts (8 Å, |Δi|>4): 34; chains: 1; bounding box: 51×33×48 Å

Mean predicted aligned error: 5.9 Å

pLDDT: mean 90.29, std 9.54, range [48.12, 97.5]

Sequence (82 aa):
MNEKLKEKVKESLSSVLPITLIVLVLSVTLVPMEIGTLALFLTGAVLLIVGMGFFQLGAEMSMTPLGEGVGKTLAKREKVLL